Protein AF-A0A9D1PFZ1-F1 (afdb_monomer_lite)

Foldseek 3Di:
DWDDKDFQDWDDDVNDTQDGGDIDIDDPPDDDDFDDDPPRPRPDDDDDD

Organism: NCBI:txid2838501

pLDDT: mean 73.48, std 13.49, range [44.41, 89.56]

Secondary structure (DSSP, 8-state):
-EEEEEEEEEEEETTEEEEEEEEEEEETT--------TTS---------

Sequence (49 aa):
MNIINIEHIEKIFGDKVIFDDASLGIQQGDKIGIIGINGTGARVKIRLS

InterPro domains:
  IPR027417 P-loop containing nucleoside triphosphate hydrolase [G3DSA:3.40.50.300] (1-46)
  IPR027417 P-loop containing nucleoside triphosphate hydrolase [SSF52540] (1-41)

Radius of gyration: 12.15 Å; chains: 1; bounding box: 28×20×32 Å

Structure (mmCIF, N/CA/C/O backbone):
data_AF-A0A9D1PFZ1-F1
#
_entry.id   AF-A0A9D1PFZ1-F1
#
loop_
_atom_site.group_PDB
_atom_site.id
_atom_site.type_symbol
_atom_site.label_atom_id
_atom_site.label_alt_id
_atom_site.label_comp_id
_atom_site.label_asym_id
_atom_site.label_entity_id
_atom_site.label_seq_id
_atom_site.pdbx_PDB_ins_code
_atom_site.Cartn_x
_atom_site.Cartn_y
_atom_site.Cartn_z
_atom_site.occupancy
_atom_site.B_iso_or_equiv
_atom_site.auth_seq_id
_atom_site.auth_comp_id
_atom_site.auth_asym_id
_atom_site.auth_atom_id
_atom_site.pdbx_PDB_model_num
ATOM 1 N N . MET A 1 1 ? -13.243 1.628 15.132 1.00 67.56 1 MET A N 1
ATOM 2 C CA . MET A 1 1 ? -13.502 2.917 14.453 1.00 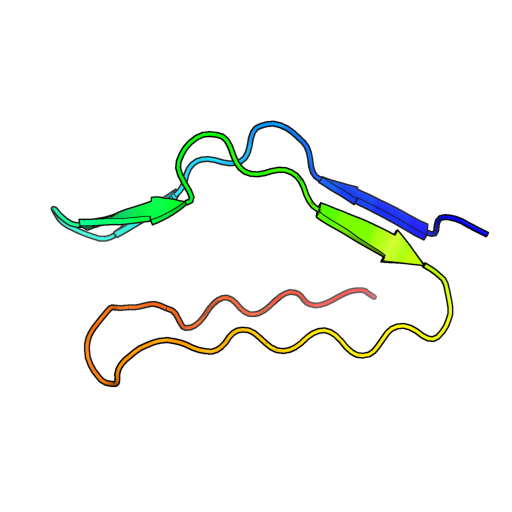67.56 1 MET A CA 1
ATOM 3 C C . MET A 1 1 ? -12.625 2.952 13.219 1.00 67.56 1 MET A C 1
ATOM 5 O O . MET A 1 1 ? -11.437 2.671 13.347 1.00 67.56 1 MET A O 1
ATOM 9 N N . ASN A 1 2 ? -13.209 3.178 12.045 1.00 63.81 2 ASN A N 1
ATOM 10 C CA . ASN A 1 2 ? -12.431 3.275 10.819 1.00 63.81 2 ASN A CA 1
ATOM 11 C C . ASN A 1 2 ? -11.739 4.637 10.798 1.00 63.81 2 ASN A C 1
ATOM 13 O O . ASN A 1 2 ? -12.418 5.647 10.980 1.00 63.81 2 ASN A O 1
ATOM 17 N N . ILE A 1 3 ? -10.414 4.659 10.675 1.00 80.19 3 ILE A N 1
ATOM 18 C CA . ILE A 1 3 ? -9.657 5.912 10.765 1.00 80.19 3 ILE A CA 1
ATOM 19 C C . ILE A 1 3 ? -9.335 6.422 9.365 1.00 80.19 3 ILE A C 1
ATOM 21 O O . ILE A 1 3 ? -9.416 7.624 9.134 1.00 80.19 3 ILE A O 1
ATOM 25 N N . ILE A 1 4 ? -9.004 5.528 8.428 1.00 82.94 4 ILE A N 1
ATOM 26 C CA . ILE A 1 4 ? -8.641 5.910 7.062 1.00 82.94 4 ILE 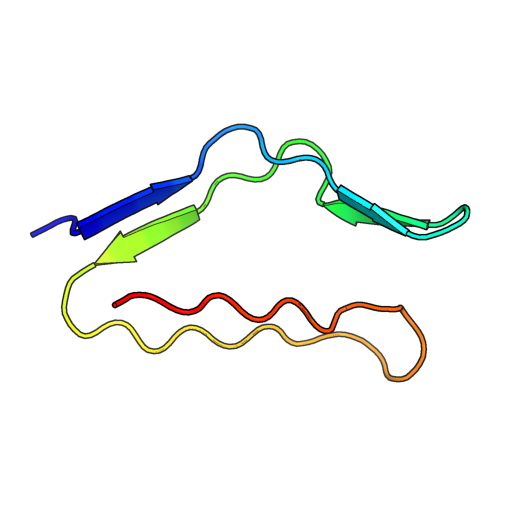A CA 1
ATOM 27 C C . ILE A 1 4 ?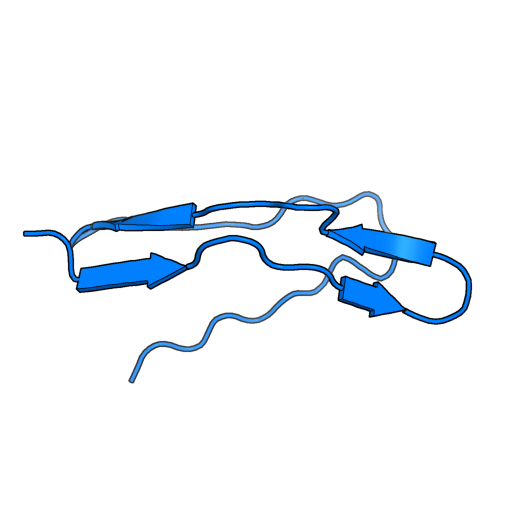 -9.176 4.887 6.076 1.00 82.94 4 ILE A C 1
ATOM 29 O O . ILE A 1 4 ? -8.920 3.698 6.221 1.00 82.94 4 ILE A O 1
ATOM 33 N N . ASN A 1 5 ? -9.847 5.384 5.042 1.00 85.50 5 ASN A N 1
ATOM 34 C CA . ASN A 1 5 ? -10.120 4.637 3.826 1.00 85.50 5 ASN A CA 1
ATOM 35 C C . ASN A 1 5 ? -9.349 5.263 2.676 1.00 85.50 5 ASN A C 1
ATOM 37 O O . ASN A 1 5 ? -9.356 6.480 2.492 1.00 85.50 5 ASN A O 1
ATOM 41 N N . ILE A 1 6 ? -8.693 4.406 1.916 1.00 84.25 6 ILE A N 1
ATOM 42 C CA . ILE A 1 6 ? -8.046 4.727 0.659 1.00 84.25 6 ILE A CA 1
ATOM 43 C C . ILE A 1 6 ? -8.754 3.874 -0.385 1.00 84.25 6 ILE A C 1
ATOM 45 O O . ILE A 1 6 ? -8.833 2.659 -0.220 1.00 84.25 6 ILE A O 1
ATOM 49 N N . GLU A 1 7 ? -9.274 4.495 -1.433 1.00 88.88 7 GLU A N 1
ATOM 50 C CA . GLU A 1 7 ? -10.027 3.811 -2.484 1.00 88.88 7 GLU A CA 1
ATOM 51 C C . GLU A 1 7 ? -9.448 4.173 -3.846 1.00 88.88 7 GLU A C 1
ATOM 53 O O . GLU A 1 7 ? -8.996 5.306 -4.038 1.00 88.88 7 GLU A O 1
ATOM 58 N N . HIS A 1 8 ? -9.462 3.207 -4.765 1.00 89.56 8 HIS A N 1
ATOM 59 C CA . HIS A 1 8 ? -9.060 3.386 -6.161 1.00 89.56 8 HIS A CA 1
ATOM 60 C C . HIS A 1 8 ? -7.661 4.003 -6.320 1.00 89.56 8 HIS A C 1
ATOM 62 O O . HIS A 1 8 ? -7.460 4.956 -7.077 1.00 89.56 8 HIS A O 1
ATOM 68 N N . ILE A 1 9 ? -6.673 3.499 -5.568 1.00 84.38 9 ILE A N 1
ATOM 69 C CA . ILE A 1 9 ? -5.293 3.962 -5.718 1.00 84.38 9 ILE A CA 1
ATOM 70 C C . ILE A 1 9 ? -4.566 3.229 -6.830 1.00 84.38 9 ILE A C 1
ATOM 72 O O . ILE A 1 9 ? -4.401 2.009 -6.824 1.00 84.38 9 ILE A O 1
ATOM 76 N N . GLU A 1 10 ? -4.002 4.042 -7.708 1.00 85.44 10 GLU A N 1
ATOM 77 C CA . GLU A 1 10 ? -3.055 3.633 -8.724 1.00 85.44 10 GLU A CA 1
ATOM 78 C C . GLU A 1 10 ? -1.693 4.257 -8.427 1.00 85.44 10 GLU A C 1
ATOM 80 O O . GLU A 1 10 ? -1.564 5.415 -8.010 1.00 85.44 10 GLU A O 1
ATOM 85 N N . LYS A 1 11 ? -0.632 3.483 -8.631 1.00 81.50 11 LYS A N 1
ATOM 86 C CA . LYS A 1 11 ? 0.735 3.971 -8.477 1.00 81.50 11 LYS A CA 1
ATOM 87 C C . LYS A 1 11 ? 1.619 3.319 -9.506 1.00 81.50 11 LYS A C 1
ATOM 89 O O . LYS A 1 11 ? 1.773 2.105 -9.514 1.00 81.50 11 LYS A O 1
ATOM 94 N N . ILE A 1 12 ? 2.290 4.153 -10.284 1.00 84.38 12 ILE A N 1
ATOM 95 C CA . ILE A 1 12 ? 3.296 3.733 -11.250 1.00 84.38 12 ILE A CA 1
ATOM 96 C C . ILE A 1 12 ? 4.651 4.290 -10.803 1.00 84.38 12 ILE A C 1
ATOM 98 O O . ILE A 1 12 ? 4.750 5.427 -10.324 1.00 84.38 12 ILE A O 1
ATOM 102 N N . PHE A 1 13 ? 5.693 3.468 -10.896 1.00 81.38 13 PHE A N 1
ATOM 103 C CA . PHE A 1 13 ? 7.075 3.856 -10.635 1.00 81.38 13 PHE A CA 1
ATOM 104 C C . PHE A 1 13 ? 7.965 3.389 -11.789 1.00 81.38 13 PHE A C 1
ATOM 106 O O . PHE A 1 13 ? 8.205 2.191 -11.951 1.00 81.38 13 PHE A O 1
ATOM 113 N N . GLY A 1 14 ? 8.446 4.341 -12.594 1.00 85.25 14 GLY A N 1
ATOM 114 C CA . GLY A 1 14 ? 9.054 4.030 -13.889 1.00 85.25 14 GLY A CA 1
ATOM 115 C C . GLY A 1 14 ? 8.033 3.332 -14.787 1.00 85.25 14 GLY A C 1
ATOM 116 O O . GLY A 1 14 ? 6.905 3.798 -14.896 1.00 85.25 14 GLY A O 1
ATOM 117 N N . ASP A 1 15 ? 8.403 2.175 -15.329 1.00 84.00 15 ASP A N 1
ATOM 118 C CA . ASP A 1 15 ? 7.528 1.356 -16.182 1.00 84.00 15 ASP A CA 1
ATOM 119 C C . ASP A 1 15 ? 6.752 0.285 -15.394 1.00 84.00 15 ASP A C 1
ATOM 121 O O . ASP A 1 15 ? 6.146 -0.618 -15.971 1.00 84.00 15 ASP A O 1
ATOM 125 N N . LYS A 1 16 ? 6.802 0.331 -14.057 1.00 79.81 16 LYS A N 1
ATOM 126 C CA . LYS A 1 16 ? 6.203 -0.687 -13.195 1.00 79.81 16 LYS A CA 1
ATOM 127 C C . LYS A 1 16 ? 4.957 -0.170 -12.491 1.00 79.81 16 LYS A C 1
ATOM 129 O O . LYS A 1 16 ? 5.014 0.815 -11.755 1.00 79.81 16 LYS A O 1
ATOM 134 N N . VAL A 1 17 ? 3.860 -0.908 -12.639 1.00 82.94 17 VAL A N 1
ATOM 135 C CA . VAL A 1 17 ? 2.645 -0.722 -11.842 1.00 82.94 17 VAL A CA 1
ATOM 136 C C . VAL 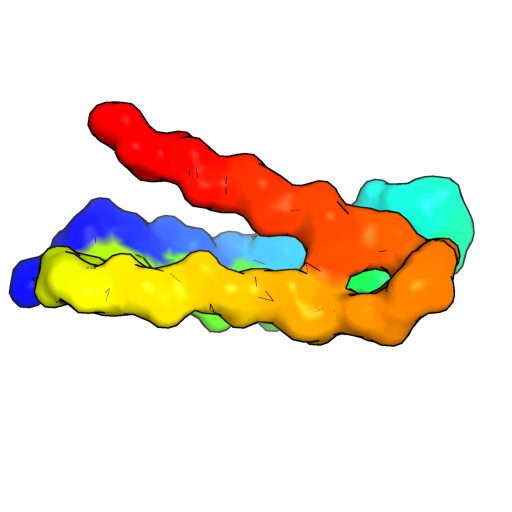A 1 17 ? 2.875 -1.304 -10.442 1.00 82.94 17 VAL A C 1
ATOM 138 O O . VAL A 1 17 ? 3.259 -2.464 -10.285 1.00 82.94 17 VAL A O 1
ATOM 141 N N . ILE A 1 18 ? 2.724 -0.455 -9.429 1.00 81.88 18 ILE A N 1
ATOM 142 C CA . ILE A 1 18 ? 2.902 -0.753 -8.001 1.00 81.88 18 ILE A CA 1
ATOM 143 C C . ILE A 1 18 ? 1.545 -0.979 -7.330 1.00 81.88 18 ILE A C 1
ATOM 145 O O . ILE A 1 18 ? 1.412 -1.912 -6.544 1.00 81.88 18 ILE A O 1
ATOM 149 N N . PHE A 1 19 ? 0.556 -0.147 -7.660 1.00 83.38 19 PHE A N 1
ATOM 150 C CA . PHE A 1 19 ? -0.850 -0.348 -7.312 1.00 83.38 19 PHE A CA 1
ATOM 151 C C . PHE A 1 19 ? -1.687 -0.151 -8.571 1.00 83.38 19 PHE A C 1
ATOM 153 O O . PHE A 1 19 ? -1.420 0.786 -9.326 1.00 83.38 19 PHE A O 1
ATOM 160 N N . ASP A 1 20 ? -2.653 -1.036 -8.772 1.00 85.69 20 ASP A N 1
ATOM 161 C CA . ASP A 1 20 ? -3.623 -1.019 -9.863 1.00 85.69 20 ASP A CA 1
ATOM 162 C C . ASP A 1 20 ? -5.000 -1.175 -9.221 1.00 85.69 20 ASP A C 1
ATOM 164 O O . ASP A 1 20 ? -5.259 -2.211 -8.607 1.00 85.69 20 ASP A O 1
ATOM 168 N N . ASP A 1 21 ? -5.793 -0.105 -9.243 1.00 88.19 21 ASP A N 1
ATOM 169 C CA . ASP A 1 21 ? -7.125 -0.013 -8.633 1.00 88.19 21 ASP A CA 1
ATOM 170 C C . ASP A 1 21 ? -7.251 -0.676 -7.240 1.00 88.19 21 ASP A C 1
ATOM 172 O O . ASP A 1 21 ? -8.115 -1.517 -6.978 1.00 88.19 21 ASP A O 1
ATOM 176 N N . ALA A 1 22 ? -6.337 -0.341 -6.324 1.00 81.50 22 ALA A N 1
ATOM 177 C CA . ALA A 1 22 ? -6.321 -0.939 -4.991 1.00 81.50 22 ALA A CA 1
ATOM 178 C C . ALA A 1 22 ? -7.096 -0.093 -3.966 1.00 81.50 22 ALA A C 1
ATOM 180 O O . ALA A 1 22 ? -7.061 1.136 -3.996 1.00 81.50 22 ALA A O 1
ATOM 181 N N . SER A 1 23 ? -7.728 -0.754 -2.993 1.00 84.50 23 SER A N 1
ATOM 182 C CA . SER A 1 23 ? -8.436 -0.104 -1.880 1.00 84.50 23 SER A CA 1
ATOM 183 C C . SER A 1 23 ? -7.980 -0.679 -0.535 1.00 84.50 23 SER A C 1
ATOM 185 O O . SER A 1 23 ? -7.795 -1.888 -0.394 1.00 84.50 23 SER A O 1
ATOM 187 N N . LEU A 1 24 ? -7.778 0.186 0.461 1.00 83.62 24 LEU A N 1
ATOM 188 C CA . LEU A 1 24 ? -7.273 -0.147 1.794 1.00 83.62 24 LEU A CA 1
ATOM 189 C C . LEU A 1 24 ? -8.084 0.578 2.874 1.00 83.62 24 LEU A C 1
ATOM 191 O O . LEU A 1 24 ? -8.145 1.806 2.894 1.00 83.62 24 LEU A O 1
ATOM 195 N N . GLY A 1 25 ? -8.637 -0.184 3.815 1.00 85.75 25 GLY A N 1
ATOM 196 C CA . GLY A 1 25 ? -9.207 0.342 5.057 1.00 85.75 25 GLY A CA 1
ATOM 197 C C . GLY A 1 25 ? -8.240 0.149 6.224 1.00 85.75 25 GLY A C 1
ATOM 198 O O . GLY A 1 25 ? -7.670 -0.930 6.377 1.00 85.75 25 GLY A O 1
ATOM 199 N N . ILE A 1 26 ? -8.053 1.186 7.039 1.00 84.75 26 ILE A N 1
ATOM 200 C CA . ILE A 1 26 ? -7.181 1.191 8.217 1.00 84.75 26 ILE A CA 1
ATOM 201 C C . ILE A 1 26 ? -8.023 1.483 9.453 1.00 84.75 26 ILE A C 1
ATOM 203 O O . ILE A 1 26 ? -8.593 2.572 9.611 1.00 84.75 26 ILE A O 1
ATOM 207 N N . GLN A 1 27 ? -8.046 0.525 10.371 1.00 86.12 27 GLN A N 1
ATOM 208 C CA . GLN A 1 27 ? -8.732 0.649 11.644 1.00 86.12 27 GLN A CA 1
ATOM 209 C C . GLN A 1 27 ? -7.767 1.028 12.766 1.00 86.12 27 GLN A C 1
ATOM 211 O O . GLN A 1 27 ? -6.547 0.858 12.697 1.00 86.12 27 GLN A O 1
ATOM 216 N N . GLN A 1 28 ? -8.334 1.566 13.842 1.00 83.12 28 GLN A N 1
ATOM 217 C CA . GLN A 1 28 ? -7.567 1.878 15.039 1.00 83.12 28 GLN A CA 1
ATOM 218 C C . GLN A 1 28 ? -6.897 0.623 15.614 1.00 83.12 28 GLN A C 1
ATOM 220 O O . GLN A 1 28 ? -7.582 -0.318 16.000 1.00 83.12 28 GLN A O 1
ATOM 225 N N . GLY A 1 29 ? -5.566 0.651 15.726 1.00 82.31 29 GLY A N 1
ATOM 226 C CA . GLY A 1 29 ? -4.769 -0.460 16.257 1.00 82.31 29 GLY A CA 1
ATOM 227 C C . GLY A 1 29 ? -4.146 -1.366 15.191 1.00 82.31 29 GLY A C 1
ATOM 228 O O . GLY A 1 29 ? -3.299 -2.191 15.540 1.00 82.31 29 GLY A O 1
ATOM 229 N N . ASP A 1 30 ? -4.488 -1.180 13.913 1.00 79.81 30 ASP A N 1
ATOM 230 C CA . ASP A 1 30 ? -3.899 -1.955 12.823 1.00 79.81 30 ASP A CA 1
ATOM 231 C C . ASP A 1 30 ? -2.406 -1.648 12.653 1.00 79.81 30 ASP A C 1
ATOM 233 O O . ASP A 1 30 ? -1.961 -0.497 12.656 1.00 79.81 30 ASP A O 1
ATOM 237 N N . LYS A 1 31 ? -1.615 -2.707 12.458 1.00 73.94 31 LYS A N 1
ATOM 238 C CA . LYS A 1 31 ? -0.209 -2.618 12.048 1.00 73.94 31 LYS A CA 1
ATOM 239 C C . LYS A 1 31 ? -0.104 -3.070 10.602 1.00 73.94 31 LYS A C 1
ATOM 241 O O . LYS A 1 31 ? -0.155 -4.263 10.319 1.00 73.94 31 LYS A O 1
ATOM 246 N N . ILE A 1 32 ? 0.057 -2.116 9.695 1.00 75.44 32 ILE A N 1
ATOM 247 C CA . ILE A 1 32 ? 0.108 -2.389 8.258 1.00 75.44 32 ILE A CA 1
ATOM 248 C C . ILE A 1 32 ? 1.566 -2.441 7.808 1.00 75.44 32 ILE A C 1
ATOM 250 O O . ILE A 1 32 ? 2.339 -1.513 8.052 1.00 75.44 32 ILE A O 1
ATOM 254 N N . GLY A 1 33 ? 1.938 -3.540 7.155 1.00 68.56 33 GLY A N 1
ATOM 255 C CA . GLY A 1 33 ? 3.245 -3.742 6.540 1.00 68.56 33 GLY A CA 1
ATOM 256 C C . GLY A 1 33 ? 3.084 -4.055 5.058 1.00 68.56 33 GLY A C 1
ATOM 257 O O . GLY A 1 33 ? 2.236 -4.858 4.683 1.00 68.56 33 GLY A O 1
ATOM 258 N N . ILE A 1 34 ? 3.899 -3.424 4.217 1.00 70.25 34 ILE A N 1
ATOM 259 C CA . ILE A 1 34 ? 3.920 -3.683 2.775 1.00 70.25 34 ILE A CA 1
ATOM 260 C C . ILE A 1 34 ? 5.108 -4.598 2.495 1.00 70.25 34 ILE A C 1
ATOM 262 O O . ILE A 1 34 ? 6.253 -4.229 2.756 1.00 70.25 34 ILE A O 1
ATOM 266 N N . ILE A 1 35 ? 4.827 -5.803 1.996 1.00 67.50 35 ILE A N 1
ATOM 267 C CA . ILE A 1 35 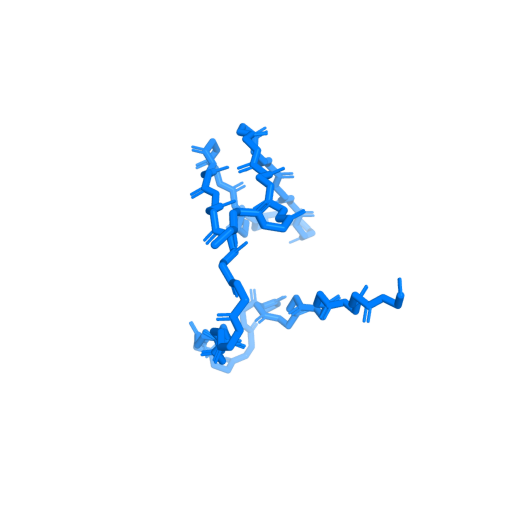? 5.844 -6.785 1.616 1.00 67.50 35 ILE A CA 1
ATOM 268 C C . ILE A 1 35 ? 5.961 -6.766 0.097 1.00 67.50 35 ILE A C 1
ATOM 270 O O . ILE A 1 35 ? 4.993 -7.021 -0.613 1.00 67.50 35 ILE A O 1
ATOM 274 N N . GLY A 1 36 ? 7.158 -6.475 -0.401 1.00 63.56 36 GLY A N 1
ATOM 275 C CA . GLY A 1 36 ? 7.476 -6.552 -1.819 1.00 63.56 36 GLY A CA 1
ATOM 276 C C . GLY A 1 36 ? 8.809 -7.248 -2.040 1.00 63.56 36 GLY A C 1
ATOM 277 O O . GLY A 1 36 ? 9.673 -7.267 -1.163 1.00 63.56 36 GLY A O 1
ATOM 278 N N . ILE A 1 37 ? 8.982 -7.824 -3.226 1.00 62.25 37 ILE A N 1
ATOM 279 C CA . ILE A 1 37 ? 10.234 -8.473 -3.621 1.00 62.25 37 ILE A CA 1
ATOM 280 C C . ILE A 1 37 ? 11.321 -7.387 -3.700 1.00 62.25 37 ILE A C 1
ATOM 282 O O . ILE A 1 37 ? 11.093 -6.327 -4.299 1.00 62.25 37 ILE A O 1
ATOM 286 N N . ASN A 1 38 ? 12.488 -7.611 -3.089 1.00 59.25 38 ASN A N 1
ATOM 287 C CA . ASN A 1 38 ? 13.590 -6.642 -3.108 1.00 59.25 38 ASN A CA 1
ATOM 288 C C . ASN A 1 38 ? 13.916 -6.213 -4.552 1.00 59.25 38 ASN A C 1
ATOM 290 O O . ASN A 1 38 ? 14.091 -7.053 -5.428 1.00 59.25 38 ASN A O 1
ATOM 294 N N . GLY A 1 39 ? 13.964 -4.898 -4.797 1.00 51.94 39 GLY A N 1
ATOM 295 C CA . GLY A 1 39 ? 14.221 -4.316 -6.125 1.00 51.94 39 GLY A CA 1
ATOM 296 C C . GLY A 1 39 ? 12.979 -3.930 -6.942 1.00 51.94 39 GLY A C 1
ATOM 297 O O . GLY A 1 39 ? 13.121 -3.354 -8.011 1.00 51.94 39 GLY A O 1
ATOM 298 N N . THR A 1 40 ? 11.757 -4.165 -6.447 1.00 58.81 40 THR A N 1
ATOM 299 C CA . THR A 1 40 ? 10.507 -3.860 -7.185 1.00 58.81 40 THR A CA 1
ATOM 300 C C . THR A 1 40 ? 9.915 -2.466 -6.957 1.00 58.81 40 THR A C 1
ATOM 302 O O . THR A 1 40 ? 8.835 -2.181 -7.462 1.00 58.81 40 THR A O 1
ATOM 305 N N . GLY A 1 41 ? 10.584 -1.596 -6.196 1.00 53.72 41 GLY A N 1
ATOM 306 C CA . GLY A 1 41 ? 10.066 -0.256 -5.886 1.00 53.72 41 GLY A CA 1
ATOM 307 C C . GLY A 1 41 ? 8.937 -0.225 -4.842 1.00 53.72 41 GLY A C 1
ATOM 308 O O . GLY A 1 41 ? 8.452 0.851 -4.510 1.00 53.72 41 GLY A O 1
ATOM 309 N N . ALA A 1 42 ? 8.561 -1.366 -4.256 1.00 55.09 42 ALA A N 1
ATOM 310 C CA . ALA A 1 42 ? 7.459 -1.509 -3.297 1.00 55.09 42 ALA A CA 1
ATOM 311 C C . ALA A 1 42 ? 7.755 -0.967 -1.877 1.00 55.09 42 ALA A C 1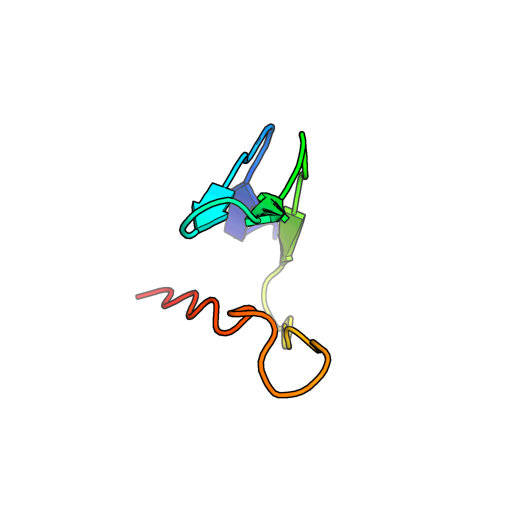
ATOM 313 O O . ALA A 1 42 ? 7.344 -1.548 -0.875 1.00 55.09 42 ALA A O 1
ATOM 314 N N . ARG A 1 43 ? 8.484 0.149 -1.755 1.00 53.25 43 ARG A N 1
ATOM 315 C CA . ARG A 1 43 ? 8.590 0.895 -0.493 1.00 53.25 43 ARG A CA 1
ATOM 316 C C . ARG A 1 43 ? 7.562 2.013 -0.505 1.00 53.25 43 ARG A C 1
ATOM 318 O O . ARG A 1 43 ? 7.834 3.118 -0.961 1.00 53.25 43 ARG A O 1
ATOM 325 N N . VAL A 1 44 ? 6.382 1.719 0.019 1.00 56.28 44 VAL A N 1
ATOM 326 C CA . VAL A 1 44 ? 5.317 2.705 0.200 1.00 56.28 44 VAL A CA 1
ATOM 327 C C . VAL A 1 44 ? 5.250 3.023 1.689 1.00 56.28 44 VAL A C 1
ATOM 329 O O . VAL A 1 44 ? 4.961 2.165 2.518 1.00 56.28 44 VAL A O 1
ATOM 332 N N . LYS A 1 45 ? 5.619 4.253 2.052 1.00 50.00 45 LYS A N 1
ATOM 333 C CA . LYS A 1 45 ? 5.594 4.722 3.440 1.00 50.00 45 LYS A CA 1
ATOM 334 C C . LYS A 1 45 ? 4.300 5.488 3.664 1.00 50.00 45 LYS A C 1
ATOM 336 O O . LYS A 1 45 ? 4.195 6.644 3.270 1.00 50.00 45 LYS A O 1
ATOM 341 N N . ILE A 1 46 ? 3.346 4.849 4.327 1.00 56.28 46 ILE A N 1
ATOM 342 C CA . ILE A 1 46 ? 2.127 5.509 4.792 1.00 56.28 46 ILE A CA 1
ATOM 343 C C . ILE A 1 46 ? 2.429 6.060 6.191 1.00 56.28 46 ILE A C 1
ATOM 345 O O . ILE A 1 46 ? 2.687 5.305 7.127 1.00 56.28 46 ILE A O 1
ATOM 349 N N . ARG A 1 47 ? 2.503 7.389 6.317 1.00 44.41 47 ARG A N 1
ATOM 350 C CA . ARG A 1 47 ? 2.685 8.098 7.592 1.00 44.41 47 ARG A CA 1
ATOM 351 C C . ARG A 1 47 ? 1.350 8.738 7.939 1.00 44.41 47 ARG A C 1
ATOM 353 O O . ARG A 1 47 ? 0.913 9.637 7.233 1.00 44.41 47 ARG A O 1
ATOM 360 N N . LEU A 1 48 ? 0.741 8.261 9.013 1.00 49.28 48 LEU A N 1
ATOM 361 C CA . LEU A 1 48 ? -0.470 8.838 9.579 1.00 49.28 48 LEU A CA 1
ATOM 362 C C . LEU A 1 48 ? -0.040 9.662 10.793 1.00 49.28 48 LEU A C 1
ATOM 364 O O . LEU A 1 48 ? 0.648 9.133 11.670 1.00 49.28 48 LEU A O 1
ATOM 368 N N . SER A 1 49 ? -0.338 10.958 10.766 1.00 48.09 49 SER A N 1
ATOM 369 C CA . SER A 1 49 ? -0.066 11.937 11.827 1.00 48.09 49 SER A CA 1
ATOM 370 C C . SER A 1 49 ? -1.369 12.453 12.396 1.00 48.09 49 SER A C 1
ATOM 372 O O . SER A 1 49 ? -2.242 12.754 11.551 1.00 48.09 49 SER A O 1
#